Protein AF-A0A0L7KTP7-F1 (afdb_monomer_lite)

Foldseek 3Di:
DDDPVVCVPPDDPDDDDDDDDDPDCPCVPPVVVVVVVVDDPKDWDQPPADPVGPDDPPDDDDVVRTDIDPDPVSVVVVVVVSVVVVVVVVVVVVCVVPDPPDPPDDDDDDDDDD

Organism: Operophtera brumata (NCBI:txid104452)

pLDDT: mean 70.31, std 13.46, range [43.56, 90.44]

Sequence (114 aa):
VTTVDKYQGQQNDIALVSLVRTKAVGHVRDLRRLILVERPLQLELVPGERYPAQRGIAAPVPPELALSARDMPHMARLVYDMYLERVQHATHHYKVSNWCPGSGTTRDTSLQGI

InterPro domains:
  IPR027417 P-loop containing nucleoside triphosphate hydrolase [G3DSA:3.40.50.300] (1-37)

Secondary structure (DSSP, 8-state):
---GGGGTT---S------PPPSSTTSTT-HHHHHHHTS-SSEEE-TTPPSSP-S-TTPPPPTTT-EEE-SHHHHHHHHHHHHHHHHHHHHHHHHHHT----------------

Radius of gyration: 26.87 Å; chains: 1; bounding box: 62×38×85 Å

Structure (mmCIF, N/CA/C/O backbone):
data_AF-A0A0L7KTP7-F1
#
_entry.id   AF-A0A0L7KTP7-F1
#
loop_
_atom_site.group_PDB
_atom_site.id
_atom_site.type_symbol
_atom_site.label_atom_id
_atom_site.label_alt_id
_atom_site.label_comp_id
_atom_site.label_asym_id
_atom_site.label_entity_id
_atom_site.label_seq_id
_atom_site.pdbx_PDB_ins_code
_atom_site.Cartn_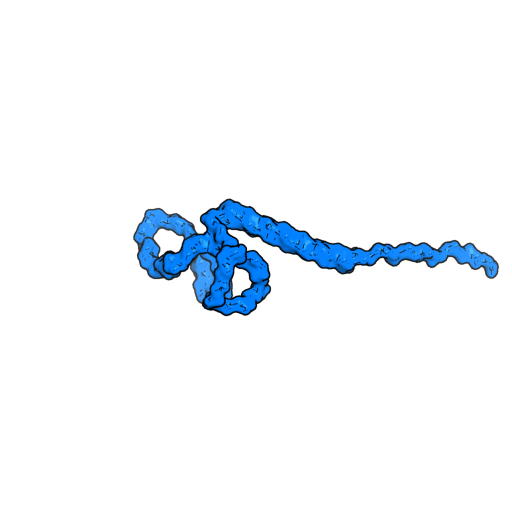x
_atom_site.Cartn_y
_atom_site.Cartn_z
_atom_site.occupancy
_atom_site.B_iso_or_equiv
_atom_site.auth_seq_id
_atom_site.auth_comp_id
_atom_site.auth_asym_id
_atom_site.auth_atom_id
_atom_site.pdbx_PDB_model_num
ATOM 1 N N . VAL A 1 1 ? 11.964 -8.565 6.943 1.00 55.34 1 VAL A N 1
ATOM 2 C CA . VAL A 1 1 ? 10.738 -8.510 7.775 1.00 55.34 1 VAL A CA 1
ATOM 3 C C . VAL A 1 1 ? 11.101 -9.025 9.153 1.00 55.34 1 VAL A C 1
ATOM 5 O O . VAL A 1 1 ? 11.617 -10.129 9.256 1.00 55.34 1 VAL A O 1
ATOM 8 N N . THR A 1 2 ? 10.934 -8.204 10.177 1.00 57.03 2 THR A N 1
ATOM 9 C CA . THR A 1 2 ? 11.465 -8.412 11.534 1.00 57.03 2 THR A CA 1
ATOM 10 C C . THR A 1 2 ? 10.466 -7.846 12.540 1.00 57.03 2 THR A C 1
ATOM 12 O O . THR A 1 2 ? 9.672 -6.970 12.199 1.00 57.03 2 THR A O 1
ATOM 15 N N . THR A 1 3 ? 10.457 -8.364 13.768 1.00 65.00 3 THR A N 1
ATOM 16 C CA . THR A 1 3 ? 9.574 -7.870 14.832 1.00 65.00 3 THR A CA 1
ATOM 17 C C . THR A 1 3 ? 10.073 -6.533 15.389 1.00 65.00 3 THR A C 1
ATOM 19 O O . THR A 1 3 ? 11.278 -6.269 15.399 1.00 65.00 3 THR A O 1
ATOM 22 N N . VAL A 1 4 ? 9.139 -5.697 15.862 1.00 63.62 4 VAL A N 1
ATOM 23 C CA . VAL A 1 4 ? 9.398 -4.332 16.368 1.00 63.62 4 VAL A CA 1
ATOM 24 C C . VAL A 1 4 ? 10.462 -4.316 17.470 1.00 63.62 4 VAL A C 1
ATOM 26 O O . VAL A 1 4 ? 11.284 -3.404 17.508 1.00 63.62 4 VAL A O 1
ATOM 29 N N . ASP A 1 5 ? 10.512 -5.354 18.310 1.00 57.22 5 ASP A N 1
ATOM 30 C CA . ASP A 1 5 ? 11.468 -5.459 19.419 1.00 57.22 5 ASP A CA 1
ATOM 31 C C . ASP A 1 5 ? 12.937 -5.391 18.989 1.00 57.22 5 ASP A C 1
ATOM 33 O O . ASP A 1 5 ? 13.770 -4.896 19.740 1.00 57.22 5 ASP A O 1
ATOM 37 N N . LYS A 1 6 ? 13.270 -5.827 17.766 1.00 61.12 6 LYS A N 1
ATOM 38 C CA . LYS A 1 6 ? 14.651 -5.791 17.255 1.00 61.12 6 LYS A CA 1
ATOM 39 C C . LYS A 1 6 ? 15.047 -4.464 16.604 1.00 61.12 6 LYS A C 1
ATOM 41 O O . LYS A 1 6 ? 16.209 -4.299 16.261 1.00 61.12 6 LYS A O 1
ATOM 46 N N . TYR A 1 7 ? 14.099 -3.548 16.417 1.00 59.78 7 TYR A N 1
ATOM 47 C CA . TYR A 1 7 ? 14.319 -2.237 15.793 1.00 59.78 7 TYR A CA 1
ATOM 48 C C . TYR A 1 7 ? 14.262 -1.085 16.811 1.00 59.78 7 TYR A C 1
ATOM 50 O O . TYR A 1 7 ? 14.264 0.085 16.426 1.00 59.78 7 TYR A O 1
ATOM 58 N N . GLN A 1 8 ? 14.231 -1.389 18.115 1.00 53.28 8 GLN A N 1
ATOM 59 C CA . GLN A 1 8 ? 14.309 -0.368 19.159 1.00 53.28 8 GLN A CA 1
ATOM 60 C C . GLN A 1 8 ? 15.675 0.334 19.101 1.00 53.28 8 GLN A C 1
ATOM 62 O O . GLN A 1 8 ? 16.714 -0.300 19.254 1.00 53.28 8 GLN A O 1
ATOM 67 N N . GLY A 1 9 ? 15.668 1.647 18.863 1.00 69.44 9 GLY A N 1
ATOM 68 C CA . GLY A 1 9 ? 16.882 2.467 18.768 1.00 69.44 9 GLY A CA 1
ATOM 69 C C . GLY A 1 9 ? 17.428 2.673 17.351 1.00 69.44 9 GLY A C 1
ATOM 70 O O . GLY A 1 9 ? 18.403 3.402 17.195 1.00 69.44 9 GLY A O 1
ATOM 71 N N . GLN A 1 10 ? 16.802 2.098 16.318 1.00 68.00 10 GLN A N 1
ATOM 72 C CA . GLN A 1 10 ? 17.173 2.343 14.923 1.00 68.00 10 GLN A CA 1
ATOM 73 C C . GLN A 1 10 ? 16.222 3.361 14.278 1.00 68.00 10 GLN A C 1
ATOM 75 O O . GLN A 1 10 ? 15.005 3.171 14.273 1.00 68.00 10 GLN A O 1
ATOM 80 N N . GLN A 1 11 ? 16.778 4.432 13.709 1.00 68.94 11 GLN A N 1
ATOM 81 C CA . GLN A 1 11 ? 16.029 5.431 12.948 1.00 68.94 11 GLN A CA 1
ATOM 82 C C . GLN A 1 11 ? 16.085 5.080 11.457 1.00 68.94 11 GLN A C 1
ATOM 84 O O . GLN A 1 11 ? 17.166 4.939 10.894 1.00 68.94 11 GLN A O 1
ATOM 89 N N . ASN A 1 12 ? 14.919 4.924 10.832 1.00 75.50 12 ASN A N 1
ATOM 90 C CA . ASN A 1 12 ? 14.776 4.785 9.384 1.00 75.50 12 ASN A CA 1
ATOM 91 C C . ASN A 1 12 ? 13.810 5.866 8.892 1.00 75.50 12 ASN A C 1
ATOM 93 O O . ASN A 1 12 ? 12.844 6.179 9.591 1.00 75.50 12 ASN A O 1
ATOM 97 N N . ASP A 1 13 ? 14.029 6.379 7.682 1.00 77.25 13 ASP A N 1
ATOM 98 C CA . ASP A 1 13 ? 13.172 7.417 7.093 1.00 77.25 13 ASP A CA 1
ATOM 99 C C . ASP A 1 13 ? 11.764 6.897 6.752 1.00 77.25 13 ASP A C 1
ATOM 101 O O . ASP A 1 13 ? 10.796 7.655 6.759 1.00 77.25 13 ASP A O 1
ATOM 105 N N . ILE A 1 14 ? 11.632 5.594 6.464 1.00 77.62 14 ILE A N 1
ATOM 106 C CA . ILE A 1 14 ? 10.364 4.935 6.120 1.00 77.62 14 ILE A CA 1
ATOM 107 C C . ILE A 1 14 ? 10.245 3.618 6.898 1.00 77.62 14 ILE A C 1
ATOM 109 O O . ILE A 1 14 ? 11.164 2.798 6.899 1.00 77.62 14 ILE A O 1
ATOM 113 N N . ALA A 1 15 ? 9.086 3.388 7.524 1.00 76.44 15 ALA A N 1
ATOM 114 C CA . ALA A 1 15 ? 8.762 2.154 8.237 1.00 76.44 15 ALA A CA 1
ATOM 115 C C . ALA A 1 15 ? 7.378 1.622 7.829 1.00 76.44 15 ALA A C 1
ATOM 117 O O . ALA A 1 15 ? 6.407 2.374 7.774 1.00 76.44 15 ALA A O 1
ATOM 118 N N . LEU A 1 16 ? 7.281 0.311 7.582 1.00 78.81 16 LEU A N 1
ATOM 119 C CA . LEU A 1 16 ? 6.020 -0.392 7.322 1.00 78.81 16 LEU A CA 1
ATOM 120 C C . LEU A 1 16 ? 5.673 -1.262 8.533 1.00 78.81 16 LEU A C 1
ATOM 122 O O . LEU A 1 16 ? 6.450 -2.141 8.907 1.00 78.81 16 LEU A O 1
ATOM 126 N N . VAL A 1 17 ? 4.509 -1.032 9.143 1.00 75.38 17 VAL A N 1
ATOM 127 C CA . VAL A 1 17 ? 4.070 -1.735 10.359 1.00 75.38 17 VAL A CA 1
ATOM 128 C C . VAL A 1 17 ? 2.778 -2.501 10.082 1.00 75.38 17 VAL A C 1
ATOM 130 O O . VAL A 1 17 ? 1.817 -1.937 9.570 1.00 75.38 17 VAL A O 1
ATOM 133 N N . SER A 1 18 ? 2.740 -3.782 10.461 1.00 78.38 18 SER A N 1
ATOM 134 C CA . SER A 1 18 ? 1.532 -4.614 10.427 1.00 78.38 18 SER A CA 1
ATOM 135 C C . SER A 1 18 ? 1.059 -4.895 11.852 1.00 78.38 18 SER A C 1
ATOM 137 O O . SER A 1 18 ? 1.771 -5.509 12.648 1.00 78.38 18 SER A O 1
ATOM 139 N N . LEU A 1 19 ? -0.137 -4.416 12.196 1.00 71.94 19 LEU A N 1
ATOM 140 C CA . LEU A 1 19 ? -0.726 -4.593 13.522 1.00 71.94 19 LEU A CA 1
ATOM 141 C C . LEU A 1 19 ? -1.527 -5.902 13.563 1.00 71.94 19 LEU A C 1
ATOM 143 O O . LEU A 1 19 ? -2.659 -5.963 13.089 1.00 71.94 19 LEU A O 1
ATOM 147 N N . VAL A 1 20 ? -0.973 -6.952 14.169 1.00 68.88 20 VAL A N 1
ATOM 148 C CA . VAL A 1 20 ? -1.715 -8.203 14.407 1.00 68.88 20 VAL A CA 1
ATOM 149 C C . VAL A 1 20 ? -2.690 -8.015 15.580 1.00 68.88 20 VAL A C 1
ATOM 151 O O . VAL A 1 20 ? -2.344 -7.441 16.615 1.00 68.88 20 VAL A O 1
ATOM 154 N N . ARG A 1 21 ? -3.943 -8.467 15.420 1.00 62.72 21 ARG A N 1
ATOM 155 C CA . ARG A 1 21 ? -4.999 -8.354 16.443 1.00 62.72 21 ARG A CA 1
ATOM 156 C C . ARG A 1 21 ? -4.639 -9.187 17.680 1.00 62.72 21 ARG A C 1
ATOM 158 O O . ARG A 1 21 ? -4.458 -10.396 17.580 1.00 62.72 21 ARG A O 1
ATOM 165 N N . THR A 1 22 ? -4.624 -8.566 18.857 1.00 55.69 22 THR A N 1
ATOM 166 C CA . THR A 1 22 ? -4.466 -9.253 20.146 1.00 55.69 22 THR A CA 1
ATOM 167 C C . THR A 1 22 ? -5.844 -9.466 20.792 1.00 55.69 22 THR A C 1
ATOM 169 O O . THR A 1 22 ? -6.668 -8.556 20.829 1.00 55.69 22 THR A O 1
ATOM 172 N N . LYS A 1 23 ? -6.139 -10.692 21.260 1.00 61.78 23 LYS A N 1
ATOM 173 C CA . LYS A 1 23 ? -7.426 -11.051 21.905 1.00 61.78 23 LYS A CA 1
ATOM 174 C C . LYS A 1 23 ? -7.583 -10.473 23.322 1.00 61.78 23 LYS A C 1
ATOM 176 O O . LYS A 1 23 ? -8.682 -10.481 23.862 1.00 61.78 23 LYS A O 1
ATOM 181 N N . ALA A 1 24 ? -6.497 -9.982 23.919 1.00 57.12 24 ALA A N 1
ATOM 182 C CA . ALA A 1 24 ? -6.493 -9.377 25.243 1.00 57.12 24 ALA A CA 1
ATOM 183 C C . ALA A 1 24 ? -6.550 -7.845 25.137 1.00 57.12 24 ALA A C 1
ATOM 185 O O . ALA A 1 24 ? -5.658 -7.214 24.569 1.00 57.12 24 ALA A O 1
ATOM 186 N N . VAL A 1 25 ? -7.567 -7.246 25.760 1.00 56.00 25 VAL A N 1
ATOM 187 C CA . VAL A 1 25 ? -7.808 -5.790 25.860 1.00 56.00 25 VAL A CA 1
ATOM 188 C C . VAL A 1 25 ? -6.816 -5.113 26.836 1.00 56.00 25 VAL A C 1
ATOM 190 O O . VAL A 1 25 ? -7.063 -4.036 27.352 1.00 56.00 25 VAL A O 1
ATOM 193 N N . GLY A 1 26 ? -5.658 -5.723 27.108 1.00 54.19 26 GLY A N 1
ATOM 194 C CA . GLY A 1 26 ? -4.627 -5.143 27.981 1.00 54.19 26 GLY A CA 1
ATOM 195 C C . GLY A 1 26 ? -3.809 -4.028 27.314 1.00 54.19 26 GLY A C 1
ATOM 196 O O . GLY A 1 26 ? -3.259 -3.180 28.004 1.00 54.19 26 GLY A O 1
ATOM 197 N N . HIS A 1 27 ? -3.760 -3.997 25.975 1.00 54.09 27 HIS A N 1
ATOM 198 C CA . HIS A 1 27 ? -2.981 -3.026 25.181 1.00 54.09 27 HIS A CA 1
ATOM 199 C C . HIS A 1 27 ? -3.845 -2.068 24.342 1.00 54.09 27 HIS A C 1
ATOM 201 O O . HIS A 1 27 ? -3.343 -1.254 23.574 1.00 54.09 27 HIS A O 1
ATOM 207 N N . VAL A 1 28 ? -5.172 -2.139 24.483 1.00 53.22 28 VAL A N 1
ATOM 208 C CA . VAL A 1 28 ? -6.135 -1.312 23.726 1.00 53.22 28 VAL A CA 1
ATOM 209 C C . VAL A 1 28 ? -6.079 0.171 24.141 1.00 53.22 28 VAL A C 1
ATOM 211 O O . VAL A 1 28 ? -6.663 1.024 23.484 1.00 53.22 28 VAL A O 1
ATOM 214 N N . ARG A 1 29 ? -5.302 0.494 25.184 1.00 52.28 29 ARG A N 1
ATOM 215 C CA . ARG A 1 29 ? -4.992 1.855 25.645 1.00 52.28 29 ARG A CA 1
ATOM 216 C C . ARG A 1 29 ? -3.640 2.399 25.171 1.00 52.28 29 ARG A C 1
ATOM 218 O O . ARG A 1 29 ? -3.168 3.386 25.726 1.00 52.28 29 ARG A O 1
ATOM 225 N N . ASP A 1 30 ? -3.002 1.798 24.171 1.00 60.50 30 ASP A N 1
ATOM 226 C CA . ASP A 1 30 ? -1.801 2.407 23.601 1.00 60.50 30 ASP A CA 1
ATOM 227 C C . ASP A 1 30 ? -2.156 3.743 22.933 1.00 60.50 30 ASP A C 1
ATOM 229 O O . ASP A 1 30 ? -2.730 3.776 21.844 1.00 60.50 30 ASP A O 1
ATOM 233 N N . LEU A 1 31 ? -1.763 4.857 23.560 1.00 60.56 31 LEU A N 1
ATOM 234 C CA . LEU A 1 31 ? -1.845 6.214 22.995 1.00 60.56 31 LEU A CA 1
ATOM 235 C C . LEU A 1 31 ? -1.223 6.284 21.588 1.00 60.56 31 LEU A C 1
ATOM 237 O O . LEU A 1 31 ? -1.660 7.054 20.739 1.00 60.56 31 LEU A O 1
ATOM 241 N N . ARG A 1 32 ? -0.250 5.409 21.302 1.00 64.50 32 ARG A N 1
ATOM 242 C CA . ARG A 1 32 ? 0.361 5.264 19.976 1.00 64.50 32 ARG A CA 1
ATOM 243 C C . ARG A 1 32 ? -0.621 4.805 18.896 1.00 64.50 32 ARG A C 1
ATOM 245 O O . ARG A 1 32 ? -0.457 5.191 17.744 1.00 64.50 32 ARG A O 1
ATOM 252 N N . ARG A 1 33 ? -1.649 4.020 19.243 1.00 64.62 33 ARG A N 1
ATOM 253 C CA . ARG A 1 33 ? -2.728 3.673 18.305 1.00 64.62 33 ARG A CA 1
ATOM 254 C C . ARG A 1 33 ? -3.691 4.833 18.081 1.00 64.62 33 ARG A C 1
ATOM 256 O O . ARG A 1 33 ? -4.179 4.951 16.966 1.00 64.62 33 ARG A O 1
ATOM 263 N N . LEU A 1 34 ? -3.933 5.692 19.077 1.00 65.56 34 LEU A N 1
ATOM 264 C CA . LEU A 1 34 ? -4.758 6.893 18.877 1.00 65.56 34 LEU A CA 1
ATOM 265 C C . LEU A 1 34 ? -4.147 7.830 17.829 1.00 65.56 34 LEU A C 1
ATOM 267 O O . LEU A 1 34 ? -4.869 8.296 16.956 1.00 65.56 34 LEU A O 1
ATOM 271 N N . ILE A 1 35 ? -2.823 8.011 17.845 1.00 68.88 35 ILE A N 1
ATOM 272 C CA . ILE A 1 35 ? -2.114 8.826 16.840 1.00 68.88 35 ILE A CA 1
ATOM 273 C C . ILE A 1 35 ? -2.344 8.296 15.413 1.00 68.88 35 ILE A C 1
ATOM 275 O O . ILE A 1 35 ? -2.458 9.073 14.469 1.00 68.88 35 ILE A O 1
ATOM 279 N N . LEU A 1 36 ? -2.444 6.973 15.241 1.00 70.62 36 LEU A N 1
ATOM 280 C CA . LEU A 1 36 ? -2.721 6.371 13.935 1.00 70.62 36 LEU A CA 1
ATOM 281 C C . LEU A 1 36 ? -4.178 6.593 13.489 1.00 70.62 36 LEU A C 1
ATOM 283 O O . LEU A 1 36 ? -4.429 6.702 12.295 1.00 70.62 36 LEU A O 1
ATOM 287 N N . VAL A 1 37 ? -5.125 6.679 14.431 1.00 67.81 37 VAL A N 1
ATOM 288 C CA . VAL A 1 37 ? -6.557 6.905 14.151 1.00 67.81 37 VAL A CA 1
ATOM 289 C C . VAL A 1 37 ? -6.852 8.362 13.782 1.00 67.81 37 VAL A C 1
ATOM 291 O O . VAL A 1 37 ? -7.814 8.616 13.065 1.00 67.81 37 VAL A O 1
ATOM 294 N N . GLU A 1 38 ? -6.017 9.321 14.196 1.00 73.69 38 GLU A N 1
ATOM 295 C CA . GLU A 1 38 ? -6.119 10.713 13.722 1.00 73.69 38 GLU A CA 1
ATOM 296 C C . GLU A 1 38 ? -5.844 10.862 12.215 1.00 73.69 38 GLU A C 1
ATOM 298 O O . GLU A 1 38 ? -6.121 11.909 11.630 1.00 73.69 38 GLU A O 1
ATOM 303 N N . ARG A 1 39 ? -5.279 9.835 11.571 1.00 74.94 39 ARG A N 1
ATOM 304 C CA . ARG A 1 39 ? -4.957 9.829 10.142 1.00 74.94 39 ARG A CA 1
ATOM 305 C C . ARG A 1 39 ? -5.989 9.012 9.362 1.00 74.94 39 ARG A C 1
ATOM 307 O O . ARG A 1 39 ? -6.582 8.085 9.916 1.00 74.94 39 ARG A O 1
ATOM 314 N N . PRO A 1 40 ? -6.222 9.341 8.077 1.00 76.31 40 PRO A N 1
ATOM 315 C CA . PRO A 1 40 ? -7.150 8.584 7.252 1.00 76.31 40 PRO A CA 1
ATOM 316 C C . PRO A 1 40 ? -6.742 7.109 7.222 1.00 76.31 40 PRO A C 1
ATOM 318 O O . PRO A 1 40 ? -5.596 6.761 6.948 1.00 76.31 40 PRO A O 1
ATOM 321 N N . LEU A 1 41 ? -7.709 6.240 7.518 1.00 76.81 41 LEU A N 1
ATOM 322 C CA . LEU A 1 41 ? -7.526 4.785 7.513 1.00 76.81 41 LEU A CA 1
ATOM 323 C C . LEU A 1 41 ? -7.412 4.219 6.091 1.00 76.81 41 LEU A C 1
ATOM 325 O O . LEU A 1 41 ? -7.041 3.060 5.909 1.00 76.81 41 LEU A O 1
ATOM 329 N N . GLN A 1 42 ? -7.761 5.033 5.096 1.00 80.06 42 GLN A N 1
ATOM 330 C CA . GLN A 1 42 ? -7.688 4.699 3.689 1.00 80.06 42 GLN A CA 1
ATOM 331 C C . GLN A 1 42 ? -6.352 5.179 3.125 1.00 80.06 42 GLN A C 1
ATOM 333 O O . GLN A 1 42 ? -5.958 6.329 3.312 1.00 80.06 42 GLN A O 1
ATOM 338 N N . LEU A 1 43 ? -5.648 4.276 2.450 1.00 82.81 43 LEU A N 1
ATOM 339 C CA . LEU A 1 43 ? -4.362 4.578 1.841 1.00 82.81 43 LEU A CA 1
ATOM 340 C C . LEU A 1 43 ? -4.586 5.337 0.528 1.00 82.81 43 LEU A C 1
ATOM 342 O O . LEU A 1 43 ? -5.228 4.818 -0.382 1.00 82.81 43 LEU A O 1
ATOM 346 N N . GLU A 1 44 ? -4.015 6.530 0.416 1.00 86.06 44 GLU A N 1
ATOM 347 C CA . GLU A 1 44 ? -4.008 7.326 -0.812 1.00 86.06 44 GLU A CA 1
ATOM 348 C C . GLU A 1 44 ? -2.606 7.329 -1.423 1.00 86.06 44 GLU A C 1
ATOM 350 O O . GLU A 1 44 ? -1.604 7.545 -0.742 1.00 86.06 44 GLU A O 1
ATOM 355 N N . LEU A 1 45 ? -2.539 7.042 -2.718 1.00 84.31 45 LEU A N 1
ATOM 356 C CA . LEU A 1 45 ? -1.322 6.937 -3.510 1.00 84.31 45 LEU A CA 1
ATOM 357 C C . LEU A 1 45 ? -1.389 7.968 -4.633 1.00 84.31 45 LEU A C 1
ATOM 359 O O . LEU A 1 45 ? -2.435 8.137 -5.246 1.00 84.31 45 LEU A O 1
ATOM 363 N N . VAL A 1 46 ? -0.274 8.621 -4.951 1.00 86.06 46 VAL A N 1
ATOM 364 C CA . VAL A 1 46 ? -0.192 9.536 -6.099 1.00 86.06 46 VAL A CA 1
ATOM 365 C C . VAL A 1 46 ? 0.684 8.886 -7.171 1.00 86.06 46 VAL A C 1
ATOM 367 O O . VAL A 1 46 ? 1.914 9.007 -7.115 1.00 86.06 46 VAL A O 1
ATOM 370 N N . PRO A 1 47 ? 0.101 8.124 -8.119 1.00 76.06 47 PRO A N 1
ATOM 371 C CA . PRO A 1 47 ? 0.865 7.524 -9.202 1.00 76.06 47 PRO A CA 1
ATOM 372 C C . PRO A 1 47 ? 1.477 8.630 -10.070 1.00 76.06 47 PRO A C 1
ATOM 374 O O . PRO A 1 47 ? 0.783 9.503 -10.578 1.00 76.06 47 PRO A O 1
ATOM 377 N N . GLY A 1 48 ? 2.802 8.607 -10.215 1.00 75.31 48 GLY A N 1
ATOM 378 C CA . GLY A 1 48 ? 3.558 9.594 -10.998 1.00 75.31 48 GLY A CA 1
ATOM 379 C C . GL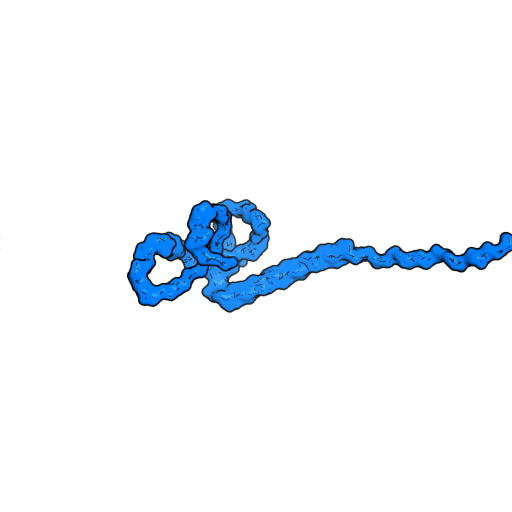Y A 1 48 ? 4.608 10.349 -10.187 1.00 75.31 48 GLY A C 1
ATOM 380 O O . GLY A 1 48 ? 5.613 10.785 -10.750 1.00 75.31 48 GLY A O 1
ATOM 381 N N . GLU A 1 49 ? 4.458 10.415 -8.864 1.00 81.25 49 GLU A N 1
ATOM 382 C CA . GLU A 1 49 ? 5.496 10.970 -8.000 1.00 81.25 49 GLU A CA 1
ATOM 383 C C . GLU A 1 49 ? 6.579 9.928 -7.740 1.00 81.25 49 GLU A C 1
ATOM 385 O O . GLU A 1 49 ? 6.351 8.855 -7.178 1.00 81.25 49 GLU A O 1
ATOM 390 N N . ARG A 1 50 ? 7.789 10.235 -8.201 1.00 75.31 50 ARG A N 1
ATOM 391 C CA . ARG A 1 50 ? 8.961 9.403 -7.946 1.00 75.31 50 ARG A CA 1
ATOM 392 C C . ARG A 1 50 ? 9.619 9.875 -6.664 1.00 75.31 50 ARG A C 1
ATOM 394 O O . ARG A 1 50 ? 9.694 11.069 -6.407 1.00 75.31 50 ARG A O 1
ATOM 401 N N . TYR A 1 51 ? 10.145 8.932 -5.896 1.00 78.62 51 TYR A N 1
ATOM 402 C CA . TYR A 1 51 ? 11.101 9.272 -4.856 1.00 78.62 51 TYR A CA 1
ATOM 403 C C . TYR A 1 51 ? 12.397 9.793 -5.510 1.00 78.62 51 TYR A C 1
ATOM 405 O O . TYR A 1 51 ? 12.872 9.159 -6.460 1.00 78.62 51 TYR A O 1
ATOM 413 N N . PRO A 1 52 ? 12.990 10.896 -5.022 1.00 82.25 52 PRO A N 1
ATOM 414 C CA . PRO A 1 52 ? 12.538 11.731 -3.905 1.00 82.25 52 PRO A CA 1
ATOM 415 C C . PRO A 1 52 ? 11.359 12.639 -4.286 1.00 82.25 52 PRO A C 1
ATOM 417 O O . PRO A 1 52 ? 11.343 13.232 -5.364 1.00 82.25 52 PRO A O 1
ATOM 420 N N . ALA A 1 53 ? 10.383 12.767 -3.382 1.00 78.62 53 ALA A N 1
ATOM 421 C CA . ALA A 1 53 ? 9.217 13.612 -3.615 1.00 78.62 53 ALA A CA 1
ATOM 422 C C . ALA A 1 53 ? 9.645 15.082 -3.750 1.00 78.62 53 ALA A C 1
ATOM 424 O O . ALA A 1 53 ? 10.313 15.630 -2.877 1.00 78.62 53 ALA A O 1
ATOM 425 N N . GLN A 1 54 ? 9.244 15.725 -4.846 1.00 79.19 54 GLN A N 1
ATOM 426 C CA . GLN A 1 54 ? 9.495 17.152 -5.091 1.00 79.19 54 GLN A CA 1
ATOM 427 C C . GLN A 1 54 ? 8.443 18.053 -4.419 1.00 79.19 54 GLN A C 1
ATOM 429 O O . GLN A 1 54 ? 8.561 19.276 -4.418 1.00 79.19 54 GLN A O 1
ATOM 434 N N . ARG A 1 55 ? 7.396 17.440 -3.857 1.00 77.62 55 ARG A N 1
ATOM 435 C CA . ARG A 1 55 ? 6.247 18.092 -3.233 1.00 77.62 55 ARG A CA 1
ATOM 436 C C . ARG A 1 55 ? 6.512 18.362 -1.746 1.00 77.62 55 ARG A C 1
ATOM 438 O O . ARG A 1 55 ? 7.029 17.505 -1.034 1.00 77.62 55 ARG A O 1
ATOM 445 N N . GLY A 1 56 ? 6.108 19.537 -1.258 1.00 79.44 56 GLY A N 1
ATOM 446 C CA . GLY A 1 56 ? 6.121 19.861 0.174 1.00 79.44 56 GLY A CA 1
ATOM 447 C C . GLY A 1 56 ? 5.003 19.158 0.958 1.00 79.44 56 GLY A C 1
ATOM 448 O O . GLY A 1 56 ? 3.928 18.912 0.421 1.00 79.44 56 GLY A O 1
ATOM 449 N N . ILE A 1 57 ? 5.228 18.892 2.249 1.00 76.56 57 ILE A N 1
ATOM 450 C CA . ILE A 1 57 ? 4.343 18.095 3.134 1.00 76.56 57 ILE A CA 1
ATOM 451 C C . ILE A 1 57 ? 2.881 18.588 3.162 1.00 76.56 57 I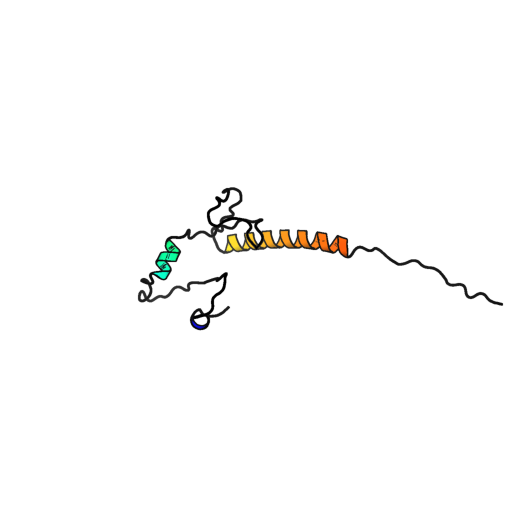LE A C 1
ATOM 453 O O . ILE A 1 57 ? 1.967 17.787 3.326 1.00 76.56 57 ILE A O 1
ATOM 457 N N . ALA A 1 58 ? 2.651 19.894 2.999 1.00 77.75 58 ALA A N 1
ATOM 458 C CA . ALA A 1 58 ? 1.322 20.509 3.060 1.00 77.75 58 ALA A CA 1
ATOM 459 C C . ALA A 1 58 ? 0.734 20.872 1.682 1.00 77.75 58 ALA A C 1
ATOM 461 O O . ALA A 1 58 ? -0.306 21.525 1.615 1.00 77.75 58 ALA A O 1
ATOM 462 N N . ALA A 1 59 ? 1.399 20.515 0.579 1.00 80.19 59 ALA A N 1
ATOM 463 C CA . ALA A 1 59 ? 0.930 20.898 -0.747 1.00 80.19 59 ALA A CA 1
ATOM 464 C C . ALA A 1 59 ? -0.313 20.072 -1.143 1.00 80.19 59 ALA A C 1
ATOM 466 O O . ALA A 1 59 ? -0.246 18.839 -1.138 1.00 80.19 59 ALA A O 1
ATOM 467 N N . PRO A 1 60 ? -1.429 20.719 -1.527 1.00 78.25 60 PRO A N 1
ATOM 468 C CA . PRO A 1 60 ? -2.681 20.029 -1.816 1.00 78.25 60 PRO A CA 1
ATOM 469 C C . PRO A 1 60 ? -2.529 19.092 -3.020 1.00 78.25 60 PRO A C 1
ATOM 471 O O . PRO A 1 60 ? -1.975 19.464 -4.058 1.00 78.25 60 PRO A O 1
ATOM 474 N N . VAL A 1 61 ? -3.004 17.856 -2.874 1.00 79.25 61 VAL A N 1
ATOM 475 C CA . VAL A 1 61 ? -3.047 16.867 -3.957 1.00 79.25 61 VAL A CA 1
ATOM 476 C C . VAL A 1 61 ? -4.389 17.005 -4.673 1.00 79.25 61 VAL A C 1
ATOM 478 O O . VAL A 1 61 ? -5.427 16.899 -4.018 1.00 79.25 61 VAL A O 1
ATOM 481 N N . PRO A 1 62 ? -4.398 17.246 -5.997 1.00 80.56 62 PRO A N 1
ATOM 482 C CA . PRO A 1 62 ? -5.622 17.179 -6.777 1.00 80.56 62 PRO A CA 1
ATOM 483 C C . PRO A 1 62 ? -6.261 15.789 -6.627 1.00 80.56 62 PRO A C 1
ATOM 485 O O . PRO A 1 62 ? -5.570 14.787 -6.828 1.00 80.56 62 PRO A O 1
ATOM 488 N N . PRO A 1 63 ? -7.562 15.693 -6.305 1.00 77.56 63 PRO A N 1
ATOM 489 C CA . PRO A 1 63 ? -8.222 14.409 -6.061 1.00 77.56 63 PRO A CA 1
ATOM 490 C C . PRO A 1 63 ? -8.235 13.498 -7.298 1.00 77.56 63 PRO A C 1
ATOM 492 O O . PRO A 1 63 ? -8.350 12.287 -7.169 1.00 77.56 63 PRO A O 1
ATOM 495 N N . GLU A 1 64 ? -8.065 14.064 -8.493 1.00 79.12 64 GLU A N 1
ATOM 496 C CA . GLU A 1 64 ? -7.945 13.331 -9.760 1.00 79.12 64 GLU A CA 1
ATOM 497 C C . GLU A 1 64 ? -6.651 12.506 -9.882 1.00 79.12 64 GLU A C 1
ATOM 499 O O . GLU A 1 64 ? -6.627 11.499 -10.585 1.00 79.12 64 GLU A O 1
ATOM 504 N N . LEU A 1 65 ? -5.589 12.904 -9.176 1.00 77.94 65 LEU A N 1
ATOM 505 C CA . LEU A 1 65 ? -4.309 12.192 -9.129 1.00 77.94 65 LEU A CA 1
ATOM 506 C C . LEU A 1 65 ? -4.171 11.334 -7.865 1.00 77.94 65 LEU A C 1
ATOM 508 O O . LEU A 1 65 ? -3.201 10.592 -7.739 1.00 77.94 65 LEU A O 1
ATOM 512 N N . ALA A 1 66 ? -5.113 11.433 -6.923 1.00 82.56 66 ALA A N 1
ATOM 513 C CA . ALA A 1 66 ? -5.120 10.650 -5.696 1.00 82.56 66 ALA A CA 1
ATOM 514 C C . ALA A 1 66 ? -5.835 9.313 -5.931 1.00 82.56 66 ALA A C 1
ATOM 516 O O . ALA A 1 66 ? -7.059 9.212 -6.001 1.00 82.56 66 ALA A O 1
ATOM 517 N N . LEU A 1 67 ? -5.050 8.251 -6.036 1.00 83.81 67 LEU A N 1
ATOM 518 C CA . LEU A 1 67 ? -5.531 6.891 -6.167 1.00 83.81 67 LEU A CA 1
ATOM 519 C C . LEU A 1 67 ? -5.760 6.284 -4.784 1.00 83.81 67 LEU A C 1
ATOM 521 O O . LEU A 1 67 ? -4.826 6.086 -4.009 1.00 83.81 67 LEU A O 1
ATOM 525 N N . SER A 1 68 ? -7.009 5.949 -4.479 1.00 84.50 68 SER A N 1
ATOM 526 C CA . SER A 1 68 ? -7.379 5.486 -3.147 1.00 84.50 68 SER A CA 1
ATOM 527 C C . SER A 1 68 ? -7.512 3.961 -3.065 1.00 84.50 68 SER A C 1
ATOM 529 O O . SER A 1 68 ? -8.393 3.347 -3.673 1.00 84.50 68 SER A O 1
ATOM 531 N N . ALA A 1 69 ? -6.643 3.334 -2.278 1.00 85.69 69 ALA A N 1
ATOM 532 C CA . ALA A 1 69 ? -6.614 1.899 -2.045 1.00 85.69 69 ALA A CA 1
ATOM 533 C C . ALA A 1 69 ? -7.645 1.499 -0.975 1.00 85.69 69 ALA A C 1
ATOM 535 O O . ALA A 1 69 ? -7.353 1.463 0.218 1.00 85.69 69 ALA A O 1
ATOM 536 N N . ARG A 1 70 ? -8.863 1.178 -1.432 1.00 85.38 70 ARG A N 1
ATOM 537 C CA . ARG A 1 70 ? -9.988 0.738 -0.584 1.00 85.38 70 ARG A CA 1
ATOM 538 C C . ARG A 1 70 ? -9.713 -0.544 0.205 1.00 85.38 70 ARG A C 1
ATOM 540 O O . ARG A 1 70 ? -10.011 -0.601 1.389 1.00 85.38 70 ARG A O 1
ATOM 547 N N . ASP A 1 71 ? -9.121 -1.545 -0.443 1.00 88.12 71 ASP A N 1
ATOM 548 C CA . ASP A 1 71 ? -8.851 -2.858 0.146 1.00 88.12 71 ASP A CA 1
ATOM 549 C C . ASP A 1 71 ? -7.517 -3.4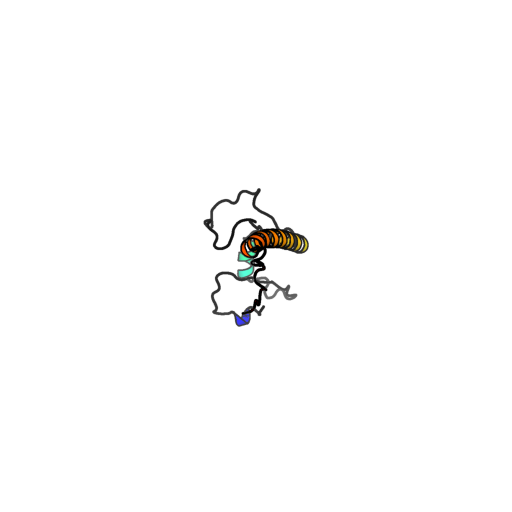18 -0.349 1.00 88.12 71 ASP A C 1
ATOM 551 O O . ASP A 1 71 ? -6.999 -3.012 -1.391 1.00 88.12 71 ASP A O 1
ATOM 555 N N . MET A 1 72 ? -6.996 -4.434 0.340 1.00 87.88 72 MET A N 1
ATOM 556 C CA . MET A 1 72 ? -5.762 -5.120 -0.062 1.00 87.88 72 MET A CA 1
ATOM 557 C C . MET A 1 72 ? -5.814 -5.749 -1.463 1.00 87.88 72 MET A C 1
ATOM 559 O O . MET A 1 72 ? -4.855 -5.556 -2.209 1.00 87.88 72 MET A O 1
ATOM 563 N N . PRO A 1 73 ? -6.893 -6.433 -1.895 1.00 90.44 73 PRO A N 1
ATOM 564 C CA . PRO A 1 73 ? -6.963 -6.953 -3.259 1.00 90.44 73 PRO A CA 1
ATOM 565 C C . PRO A 1 73 ? -6.999 -5.844 -4.314 1.00 90.44 73 PRO A C 1
ATOM 567 O O . PRO A 1 73 ? -6.423 -5.998 -5.387 1.00 90.44 73 PRO A O 1
ATOM 570 N N . HIS A 1 74 ? -7.661 -4.721 -4.016 1.00 89.31 74 HIS A N 1
ATOM 571 C CA . HIS A 1 74 ? -7.675 -3.571 -4.915 1.00 89.31 74 HIS A CA 1
ATOM 572 C C . HIS A 1 74 ? -6.281 -2.949 -5.012 1.00 89.31 74 HIS A C 1
ATOM 574 O O . HIS A 1 74 ? -5.773 -2.77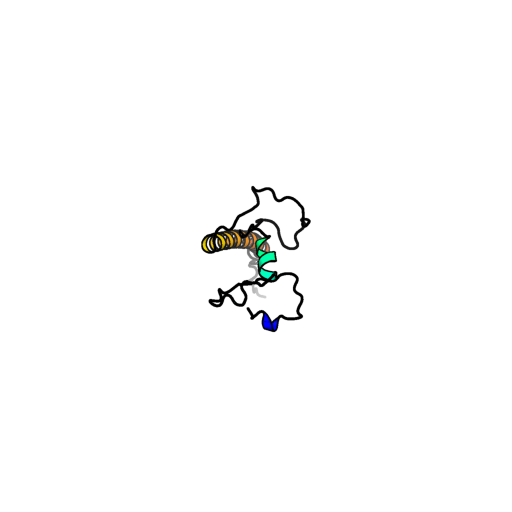5 -6.111 1.00 89.31 74 HIS A O 1
ATOM 580 N N . MET A 1 75 ? -5.628 -2.722 -3.871 1.00 90.44 75 MET A N 1
ATOM 581 C CA . MET A 1 75 ? -4.256 -2.223 -3.792 1.00 90.44 75 MET A CA 1
ATOM 582 C C . MET A 1 75 ? -3.275 -3.118 -4.564 1.00 90.44 75 MET A C 1
ATOM 584 O O . MET A 1 75 ? -2.470 -2.613 -5.338 1.00 90.44 75 MET A O 1
ATOM 588 N N . ALA A 1 76 ? -3.388 -4.443 -4.435 1.00 89.25 76 ALA A N 1
ATOM 589 C CA . ALA A 1 76 ? -2.537 -5.384 -5.162 1.00 89.25 76 ALA A CA 1
ATOM 590 C C . ALA A 1 76 ? -2.684 -5.262 -6.688 1.00 89.25 76 ALA A C 1
ATOM 592 O O . ALA A 1 76 ? -1.682 -5.307 -7.399 1.00 89.25 76 ALA A O 1
ATOM 593 N N . ARG A 1 77 ? -3.915 -5.067 -7.188 1.00 89.94 77 ARG A N 1
ATOM 594 C CA . ARG A 1 77 ? -4.163 -4.803 -8.616 1.00 89.94 77 ARG A CA 1
ATOM 595 C C . ARG A 1 77 ? -3.514 -3.494 -9.051 1.00 89.94 77 ARG A C 1
ATOM 597 O O . ARG A 1 77 ? -2.769 -3.497 -10.016 1.00 89.94 77 ARG A O 1
ATOM 604 N N . LEU A 1 78 ? -3.703 -2.424 -8.278 1.00 89.19 78 LEU A N 1
ATOM 605 C CA . LEU A 1 78 ? -3.103 -1.120 -8.571 1.00 89.19 78 LEU A CA 1
ATOM 606 C C . LEU A 1 78 ? -1.572 -1.201 -8.662 1.00 89.19 78 LEU A C 1
ATOM 608 O O . LEU A 1 78 ? -0.978 -0.689 -9.604 1.00 89.19 78 LEU A O 1
ATOM 612 N N . VAL A 1 79 ? -0.925 -1.891 -7.719 1.00 88.94 79 VAL A N 1
ATOM 613 C CA . VAL A 1 79 ? 0.533 -2.095 -7.740 1.00 88.94 79 VAL A CA 1
ATOM 614 C C . VAL A 1 79 ? 0.970 -2.904 -8.959 1.00 88.94 79 VAL A C 1
ATOM 616 O O . VAL A 1 79 ? 2.004 -2.602 -9.554 1.00 88.94 79 VAL A O 1
ATOM 619 N N . TYR A 1 80 ? 0.201 -3.926 -9.335 1.00 89.62 80 TYR A N 1
ATOM 620 C CA . TYR A 1 80 ? 0.490 -4.740 -10.511 1.00 89.62 80 TYR A CA 1
ATOM 621 C C . TYR A 1 80 ? 0.382 -3.931 -11.810 1.00 89.62 80 TYR A C 1
ATOM 623 O O . TYR A 1 80 ? 1.305 -3.973 -12.625 1.00 89.62 80 TYR A O 1
ATOM 631 N N . ASP A 1 81 ? -0.682 -3.143 -11.960 1.00 89.56 81 ASP A N 1
ATOM 632 C CA . ASP A 1 81 ? -0.900 -2.272 -13.118 1.00 89.56 81 ASP A CA 1
ATOM 633 C C . ASP A 1 81 ? 0.241 -1.242 -13.237 1.00 89.56 81 ASP A C 1
ATOM 635 O O . ASP A 1 81 ? 0.887 -1.136 -14.282 1.00 89.56 81 ASP A O 1
ATOM 639 N N . MET A 1 82 ? 0.611 -0.591 -12.125 1.00 86.88 82 MET A N 1
ATOM 640 C CA . MET A 1 82 ? 1.757 0.330 -12.066 1.00 86.88 82 MET A CA 1
ATOM 641 C C . MET A 1 82 ? 3.097 -0.349 -12.398 1.00 86.88 82 MET A C 1
ATOM 643 O O . MET A 1 82 ? 3.980 0.253 -13.018 1.00 86.88 82 MET A O 1
ATOM 647 N N . TYR A 1 83 ? 3.291 -1.597 -11.962 1.00 88.88 83 TYR A N 1
ATOM 648 C CA . TYR A 1 83 ? 4.505 -2.360 -12.253 1.00 88.88 83 TYR A CA 1
ATOM 649 C C . TYR A 1 83 ? 4.627 -2.656 -13.750 1.00 88.88 83 TYR A C 1
ATOM 651 O O . TYR A 1 83 ? 5.693 -2.439 -14.332 1.00 88.88 83 TYR A O 1
ATOM 659 N N . LEU A 1 84 ? 3.539 -3.104 -14.378 1.00 86.81 84 LEU A N 1
ATOM 660 C CA . LEU A 1 84 ? 3.478 -3.369 -15.814 1.00 86.81 84 LEU A CA 1
ATOM 661 C C . LEU A 1 84 ? 3.821 -2.127 -16.639 1.00 86.81 84 LEU A C 1
ATOM 663 O O . LEU A 1 84 ? 4.702 -2.200 -17.499 1.00 86.81 84 LEU A O 1
ATOM 667 N N . GLU A 1 85 ? 3.197 -0.986 -16.341 1.00 85.12 85 GLU A N 1
ATOM 668 C CA . GLU A 1 85 ? 3.493 0.292 -17.002 1.00 85.12 85 GLU A CA 1
ATOM 669 C C . GLU A 1 85 ? 4.979 0.661 -16.877 1.00 85.12 85 GLU A C 1
ATOM 671 O O . GLU A 1 85 ? 5.638 1.042 -17.852 1.00 85.12 85 GLU A O 1
ATOM 676 N N . ARG A 1 86 ? 5.560 0.475 -15.684 1.00 82.88 86 ARG A N 1
ATOM 677 C CA . ARG A 1 86 ? 6.979 0.757 -15.440 1.00 82.88 86 ARG A CA 1
ATOM 678 C C . ARG A 1 86 ? 7.907 -0.164 -16.232 1.00 82.88 86 ARG A C 1
ATOM 680 O O . ARG A 1 86 ? 8.905 0.311 -16.778 1.00 82.88 86 ARG A O 1
ATOM 687 N N . VAL A 1 87 ? 7.607 -1.460 -16.303 1.00 84.12 87 VAL A N 1
ATOM 688 C CA . VAL A 1 87 ? 8.408 -2.435 -17.063 1.00 84.12 87 VAL A CA 1
ATOM 689 C C . VAL A 1 87 ? 8.374 -2.118 -18.555 1.00 84.12 87 VAL A C 1
ATOM 691 O O . VAL A 1 87 ? 9.412 -2.167 -19.217 1.00 84.12 87 VAL A O 1
ATOM 694 N N . GLN A 1 88 ? 7.217 -1.734 -19.092 1.00 81.69 88 GLN A N 1
ATOM 695 C CA . GLN A 1 88 ? 7.091 -1.322 -20.491 1.00 81.69 88 GLN A CA 1
ATOM 696 C C . GLN A 1 88 ? 7.933 -0.075 -20.793 1.00 81.69 88 GLN A C 1
ATOM 698 O O . GLN A 1 88 ? 8.657 -0.047 -21.794 1.00 81.69 88 GLN A O 1
ATOM 703 N N . HIS A 1 89 ? 7.906 0.924 -19.905 1.00 74.12 89 HIS A N 1
ATOM 704 C CA . HIS A 1 89 ? 8.718 2.133 -20.046 1.00 74.12 89 HIS A CA 1
ATOM 705 C C . HIS A 1 89 ? 10.224 1.830 -19.955 1.00 74.12 89 HIS A C 1
ATOM 707 O O . HIS A 1 89 ? 11.017 2.389 -20.710 1.00 74.12 89 HIS A O 1
ATOM 713 N N . ALA A 1 90 ? 10.640 0.917 -19.073 1.00 70.19 90 ALA A N 1
ATOM 714 C CA . ALA A 1 90 ? 12.038 0.493 -18.964 1.00 70.19 90 ALA A CA 1
ATOM 715 C C . ALA A 1 90 ? 12.508 -0.308 -20.194 1.00 70.19 90 ALA A C 1
ATOM 717 O O . ALA A 1 90 ? 13.632 -0.135 -20.665 1.00 70.19 90 ALA A O 1
ATOM 718 N N . THR A 1 91 ? 11.635 -1.150 -20.755 1.00 68.94 91 THR A N 1
ATOM 719 C CA . THR A 1 91 ? 11.957 -2.004 -21.909 1.00 68.94 91 THR A CA 1
ATOM 720 C C . THR A 1 91 ? 12.112 -1.190 -23.199 1.00 68.94 91 THR A C 1
ATOM 722 O O . THR A 1 91 ? 12.955 -1.527 -24.030 1.00 68.94 91 THR A O 1
ATOM 725 N N . HIS A 1 92 ? 11.365 -0.090 -23.363 1.00 59.00 92 HIS A N 1
ATOM 726 C CA . HIS A 1 92 ? 11.570 0.854 -24.471 1.00 59.00 92 HIS A CA 1
ATOM 727 C C . HIS A 1 92 ? 12.986 1.445 -24.480 1.00 59.00 92 HIS A C 1
ATOM 729 O O . HIS A 1 92 ? 13.620 1.490 -25.533 1.00 59.00 92 HIS A O 1
ATOM 735 N N . HIS A 1 93 ? 13.518 1.824 -23.314 1.00 56.97 93 HIS A N 1
ATOM 736 C CA . HIS A 1 93 ? 14.898 2.308 -23.211 1.00 56.97 93 HIS A CA 1
ATOM 737 C C . HIS A 1 93 ? 15.930 1.210 -23.505 1.00 56.97 93 HIS A C 1
ATOM 739 O O . HIS A 1 93 ? 16.941 1.485 -24.147 1.00 56.97 93 HIS A O 1
ATOM 745 N N . TYR A 1 94 ? 15.662 -0.037 -23.106 1.00 53.12 94 TYR A N 1
ATOM 746 C CA . TYR A 1 94 ? 16.565 -1.162 -23.370 1.00 53.12 94 TYR A CA 1
ATOM 747 C C . TYR A 1 94 ? 16.628 -1.553 -24.858 1.00 53.12 94 TYR A C 1
ATOM 749 O O . TYR A 1 94 ? 17.701 -1.859 -25.378 1.00 53.12 94 TYR A O 1
ATOM 757 N N . LYS A 1 95 ? 15.499 -1.504 -25.579 1.00 52.69 95 LYS A N 1
ATOM 758 C CA . LYS A 1 95 ? 15.470 -1.819 -27.019 1.00 52.69 95 LYS A CA 1
ATOM 759 C C . LYS A 1 95 ? 16.241 -0.808 -27.872 1.00 52.69 95 LYS A C 1
ATOM 761 O O . LYS A 1 95 ? 16.773 -1.202 -28.901 1.00 52.69 95 LYS A O 1
ATOM 766 N N . VAL A 1 96 ? 16.343 0.455 -27.453 1.00 53.94 96 VAL A N 1
ATOM 767 C CA . VAL A 1 96 ? 17.119 1.481 -28.176 1.00 53.94 96 VAL A CA 1
ATOM 768 C C . VAL A 1 96 ? 18.621 1.355 -27.910 1.00 53.94 96 VAL A C 1
ATOM 770 O O . VAL A 1 96 ? 19.410 1.540 -28.830 1.00 53.94 96 VAL A O 1
ATOM 773 N N . SER A 1 97 ? 19.044 0.997 -26.691 1.00 51.19 97 SER A N 1
ATOM 774 C CA . SER A 1 97 ? 20.476 0.895 -26.366 1.00 51.19 97 SER A CA 1
ATOM 775 C C . SER A 1 97 ? 21.143 -0.392 -26.856 1.00 51.19 97 SER A C 1
ATOM 777 O O . SER A 1 97 ? 22.364 -0.430 -26.958 1.00 51.19 97 SER A O 1
ATOM 779 N N . ASN A 1 98 ? 20.370 -1.446 -27.139 1.00 49.47 98 ASN A N 1
ATOM 780 C CA . ASN A 1 98 ? 20.904 -2.751 -27.548 1.00 49.47 98 ASN A CA 1
ATOM 781 C C . ASN A 1 98 ? 20.639 -3.098 -29.026 1.00 49.47 98 ASN A C 1
ATOM 783 O O . ASN A 1 98 ? 20.918 -4.218 -29.451 1.00 49.47 98 ASN A O 1
ATOM 787 N N . TRP A 1 99 ? 20.110 -2.155 -29.816 1.00 45.78 99 TRP A N 1
ATOM 788 C CA . TRP A 1 99 ? 19.894 -2.324 -31.254 1.00 45.78 99 TRP A CA 1
ATOM 789 C C . TRP A 1 99 ? 21.013 -1.654 -32.060 1.00 45.78 99 TRP A C 1
ATOM 791 O O . TRP A 1 99 ? 20.846 -0.581 -32.631 1.00 45.78 99 TRP A O 1
ATOM 801 N N . CYS A 1 100 ? 22.158 -2.330 -32.136 1.00 54.06 100 CYS A N 1
ATOM 802 C CA . CYS A 1 100 ? 23.084 -2.194 -33.260 1.00 54.06 100 CYS A CA 1
ATOM 803 C C . CYS A 1 100 ? 22.907 -3.447 -34.128 1.00 54.06 100 CYS A C 1
ATOM 805 O O . CYS A 1 100 ? 23.408 -4.512 -33.756 1.00 54.06 100 CYS A O 1
ATOM 807 N N . PRO A 1 101 ? 22.168 -3.386 -35.249 1.00 53.03 101 PRO A N 1
ATOM 808 C CA . PRO A 1 101 ? 22.020 -4.535 -36.119 1.00 53.03 101 PRO A CA 1
ATOM 809 C C . PRO A 1 101 ? 23.309 -4.675 -36.935 1.00 53.03 101 PRO A C 1
ATOM 811 O O . PRO A 1 101 ? 23.545 -3.926 -37.873 1.00 53.03 101 PRO A O 1
ATOM 814 N N . GLY A 1 102 ? 24.150 -5.630 -36.543 1.00 54.19 102 GLY A N 1
ATOM 815 C CA . GLY A 1 102 ? 25.172 -6.225 -37.400 1.00 54.19 102 GLY A CA 1
ATOM 816 C C . GLY A 1 102 ? 26.324 -5.317 -37.834 1.00 54.19 102 GLY A C 1
ATOM 817 O O . GLY A 1 102 ? 26.328 -4.784 -38.938 1.00 54.19 102 GLY A O 1
ATOM 818 N N . SER A 1 103 ? 27.423 -5.347 -37.078 1.00 52.53 103 SER A N 1
ATOM 819 C CA . SER A 1 103 ? 28.752 -5.354 -37.702 1.00 52.53 103 SER A CA 1
ATOM 820 C C . SER A 1 103 ? 29.006 -6.749 -38.295 1.00 52.53 103 SER A C 1
ATOM 822 O O . SER A 1 103 ? 29.797 -7.534 -37.778 1.00 52.53 103 SER A O 1
ATOM 824 N N . GLY A 1 104 ? 28.255 -7.091 -39.339 1.00 54.69 104 GLY A N 1
ATOM 825 C CA . GLY A 1 104 ? 28.464 -8.272 -40.167 1.00 54.69 104 GLY A CA 1
ATOM 826 C C . GLY A 1 104 ? 28.812 -7.816 -41.574 1.00 54.69 104 GLY A C 1
ATOM 827 O O . GLY A 1 104 ? 27.985 -7.934 -42.470 1.00 54.69 104 GLY A O 1
ATOM 828 N N . THR A 1 105 ? 30.008 -7.257 -41.762 1.00 52.44 105 THR A N 1
ATOM 829 C CA . THR A 1 105 ? 30.528 -6.986 -43.105 1.00 52.44 105 THR A CA 1
ATOM 830 C C . THR A 1 105 ? 31.512 -8.083 -43.471 1.00 52.44 105 THR A C 1
ATOM 832 O O . THR A 1 105 ? 32.652 -8.115 -43.019 1.00 52.44 105 THR A O 1
ATOM 835 N N . THR A 1 106 ? 31.024 -8.999 -44.294 1.00 55.94 106 THR A N 1
ATOM 836 C CA . THR A 1 106 ? 31.783 -9.951 -45.100 1.00 55.94 106 THR A CA 1
ATOM 837 C C . THR A 1 106 ? 32.776 -9.209 -46.004 1.00 55.94 106 THR A C 1
ATOM 839 O O . THR A 1 106 ? 32.355 -8.277 -46.690 1.00 55.94 106 THR A O 1
ATOM 842 N N . ARG A 1 107 ? 34.048 -9.645 -46.017 1.00 49.28 107 ARG A N 1
ATOM 843 C CA . ARG A 1 107 ? 35.100 -9.563 -47.071 1.00 49.28 107 ARG A CA 1
ATOM 844 C C . ARG A 1 107 ? 36.459 -9.616 -46.350 1.00 49.28 107 ARG A C 1
ATOM 846 O O . ARG A 1 107 ? 36.733 -8.759 -45.529 1.00 49.28 107 ARG A O 1
ATOM 853 N N . ASP A 1 108 ? 37.308 -10.621 -46.519 1.00 43.56 108 ASP A N 1
ATOM 854 C CA . ASP A 1 108 ? 37.821 -11.071 -47.806 1.00 43.56 108 ASP A CA 1
ATOM 855 C C . ASP A 1 108 ? 38.328 -12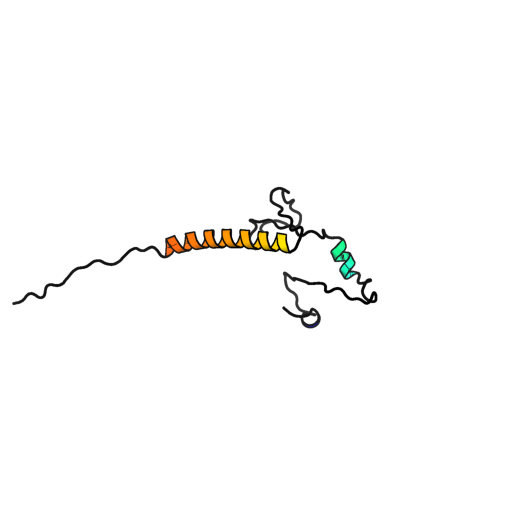.524 -47.721 1.00 43.56 108 ASP A C 1
ATOM 857 O O . ASP A 1 108 ? 39.036 -12.909 -46.790 1.00 43.56 108 ASP A O 1
ATOM 861 N N . THR A 1 109 ? 37.946 -13.339 -48.698 1.00 62.25 109 THR A N 1
ATOM 862 C CA . THR A 1 109 ? 38.579 -14.623 -48.998 1.00 62.25 109 THR A CA 1
ATOM 863 C C . THR A 1 109 ? 39.141 -14.468 -50.398 1.00 62.25 109 THR A C 1
ATOM 865 O O . THR A 1 109 ? 38.396 -14.564 -51.368 1.00 62.25 109 THR A O 1
ATOM 868 N N . SER A 1 110 ? 40.439 -14.211 -50.511 1.00 49.19 110 SER A N 1
ATOM 869 C CA . SER A 1 110 ? 41.206 -14.408 -51.741 1.00 49.19 110 SER A CA 1
ATOM 870 C C . SER A 1 110 ? 42.676 -14.582 -51.383 1.00 49.19 110 SER A C 1
ATOM 872 O O . SER A 1 110 ? 43.485 -13.665 -51.441 1.00 49.19 110 SER A O 1
ATOM 874 N N . LEU A 1 111 ? 43.001 -15.819 -51.009 1.00 57.19 111 LEU A N 1
ATOM 875 C CA . LEU A 1 111 ? 44.283 -16.414 -51.352 1.00 57.19 111 LEU A CA 1
ATOM 876 C C . LEU A 1 111 ? 44.390 -16.450 -52.887 1.00 57.19 111 LEU A C 1
ATOM 878 O O . LEU A 1 111 ? 43.753 -17.277 -53.534 1.00 57.19 111 LEU A O 1
ATOM 882 N N . GLN A 1 112 ? 45.190 -15.558 -53.455 1.00 46.00 112 GLN A N 1
ATOM 883 C CA . GLN A 1 112 ? 45.902 -15.736 -54.724 1.00 46.00 112 GLN A CA 1
ATOM 884 C C . GLN A 1 112 ? 47.317 -15.215 -54.416 1.00 46.00 112 GLN A C 1
ATOM 886 O O . GLN A 1 112 ? 47.450 -14.118 -53.894 1.00 46.00 112 GLN A O 1
ATOM 891 N N . GLY A 1 113 ? 48.399 -15.979 -54.506 1.00 49.66 113 GLY A N 1
ATOM 892 C CA . GLY A 1 113 ? 48.726 -16.923 -55.559 1.00 49.66 113 GLY A CA 1
ATOM 893 C C . GLY A 1 113 ? 49.708 -16.224 -56.497 1.00 49.66 113 GLY A C 1
ATOM 894 O O . GLY A 1 113 ? 49.254 -15.494 -57.371 1.00 49.66 113 GLY A O 1
ATOM 895 N N . ILE A 1 114 ? 51.001 -16.539 -56.311 1.00 43.66 114 ILE A N 1
ATOM 896 C CA . ILE A 1 114 ? 52.203 -16.138 -57.081 1.00 43.66 114 ILE A CA 1
ATOM 897 C C . ILE A 1 114 ? 52.851 -14.823 -56.631 1.00 43.66 114 ILE A C 1
ATOM 899 O O . ILE A 1 114 ? 52.264 -13.742 -56.835 1.00 43.66 114 ILE A O 1
#